Protein AF-A0A2N2ZAV3-F1 (afdb_monomer_lite)

Structure (mmCIF, N/CA/C/O backbone):
data_AF-A0A2N2ZAV3-F1
#
_entry.id   AF-A0A2N2ZAV3-F1
#
loop_
_atom_site.group_PDB
_atom_site.id
_atom_site.type_symbol
_atom_site.label_atom_id
_atom_site.label_alt_id
_atom_site.label_comp_id
_atom_site.label_asym_id
_atom_site.label_entity_id
_atom_site.label_seq_id
_atom_site.pdbx_PDB_ins_code
_atom_site.Cartn_x
_atom_site.Cartn_y
_atom_site.Cartn_z
_atom_site.occupancy
_atom_site.B_iso_or_equiv
_atom_site.auth_seq_id
_atom_site.auth_comp_id
_atom_site.auth_asym_id
_atom_site.auth_atom_id
_atom_site.pdbx_PDB_model_num
ATOM 1 N N . LEU A 1 1 ? 21.713 -3.005 3.629 1.00 52.72 1 LEU A N 1
ATOM 2 C CA . LEU A 1 1 ? 22.159 -2.155 2.497 1.00 52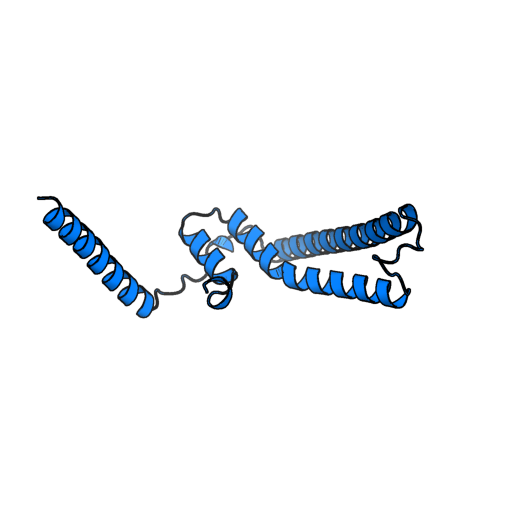.72 1 LEU A CA 1
ATOM 3 C C . LEU A 1 1 ? 21.231 -2.275 1.281 1.00 52.72 1 LEU A C 1
ATOM 5 O O . LEU A 1 1 ? 20.673 -1.254 0.910 1.00 52.72 1 LEU A O 1
ATOM 9 N N . LEU A 1 2 ? 20.942 -3.474 0.746 1.00 45.59 2 LEU A N 1
ATOM 10 C CA . LEU A 1 2 ? 20.054 -3.658 -0.427 1.00 45.59 2 LEU A CA 1
ATOM 11 C C . LEU A 1 2 ? 18.644 -3.034 -0.302 1.00 45.59 2 LEU A C 1
ATOM 13 O O . LEU A 1 2 ? 18.193 -2.375 -1.232 1.00 45.59 2 LEU A O 1
ATOM 17 N N . SER A 1 3 ? 17.976 -3.189 0.852 1.00 52.06 3 SER A N 1
ATOM 18 C CA . SER A 1 3 ? 16.641 -2.606 1.115 1.00 52.06 3 SER A CA 1
ATOM 19 C C . SER A 1 3 ? 16.624 -1.070 1.138 1.00 52.06 3 SER A C 1
ATOM 21 O O . SER A 1 3 ? 15.550 -0.482 1.090 1.00 52.06 3 SER A O 1
ATOM 23 N N . SER A 1 4 ? 17.794 -0.433 1.259 1.00 49.62 4 SER A N 1
ATOM 24 C CA . SER A 1 4 ? 17.951 1.027 1.293 1.00 49.62 4 SER A CA 1
ATOM 25 C C . SER A 1 4 ? 18.375 1.584 -0.072 1.00 49.62 4 SER A C 1
ATOM 27 O O . SER A 1 4 ? 18.011 2.696 -0.432 1.00 49.62 4 SER A O 1
ATOM 29 N N . THR A 1 5 ? 19.109 0.799 -0.868 1.00 57.22 5 THR A N 1
ATOM 30 C CA . THR A 1 5 ? 19.657 1.238 -2.161 1.00 57.22 5 THR A CA 1
ATOM 31 C C . THR A 1 5 ? 18.853 0.788 -3.378 1.00 57.22 5 THR A C 1
ATOM 33 O O . THR A 1 5 ? 19.037 1.354 -4.453 1.00 57.22 5 THR A O 1
ATOM 36 N N . THR A 1 6 ? 17.962 -0.202 -3.248 1.00 57.66 6 THR A N 1
ATOM 37 C CA . THR A 1 6 ? 17.216 -0.756 -4.391 1.00 57.66 6 THR A CA 1
ATOM 38 C C . THR A 1 6 ? 15.708 -0.672 -4.153 1.00 57.66 6 THR A C 1
ATOM 40 O O . THR A 1 6 ? 15.212 -1.281 -3.204 1.00 57.66 6 THR A O 1
ATOM 43 N N . PRO A 1 7 ? 14.937 0.036 -5.002 1.00 69.44 7 PRO A N 1
ATOM 44 C CA . PRO A 1 7 ? 13.487 0.042 -4.879 1.00 69.44 7 PRO A CA 1
ATOM 45 C C . PRO A 1 7 ? 12.937 -1.360 -5.168 1.00 69.44 7 PRO A C 1
ATOM 47 O O . PRO A 1 7 ? 13.327 -2.008 -6.140 1.00 69.44 7 PRO A O 1
ATOM 50 N N . VAL A 1 8 ? 11.988 -1.821 -4.347 1.00 71.88 8 VAL A N 1
ATOM 51 C CA . VAL A 1 8 ? 11.373 -3.168 -4.416 1.00 71.88 8 VAL A CA 1
ATOM 52 C C . VAL A 1 8 ? 10.811 -3.484 -5.815 1.00 71.88 8 VAL A C 1
ATOM 54 O O . VAL A 1 8 ? 10.774 -4.629 -6.261 1.00 71.88 8 VAL A O 1
ATOM 57 N N . GLN A 1 9 ? 10.436 -2.442 -6.556 1.00 70.69 9 GLN A N 1
ATOM 58 C CA . GLN A 1 9 ? 9.971 -2.511 -7.941 1.00 70.69 9 GLN A CA 1
ATOM 59 C C . GLN A 1 9 ? 11.062 -2.987 -8.918 1.00 70.69 9 GLN A C 1
ATOM 61 O O . GLN A 1 9 ? 10.759 -3.723 -9.855 1.00 70.69 9 GLN A O 1
ATOM 66 N N . GLU A 1 10 ? 12.325 -2.594 -8.721 1.00 68.94 10 GLU A N 1
ATOM 67 C CA . GLU A 1 10 ? 13.451 -3.051 -9.551 1.00 68.94 10 GLU A CA 1
ATOM 68 C C . GLU A 1 10 ? 13.804 -4.513 -9.236 1.00 68.94 10 GLU A C 1
ATOM 70 O O . GLU A 1 10 ? 14.100 -5.275 -10.156 1.00 68.94 10 GLU A O 1
ATOM 75 N N . MET A 1 11 ? 13.657 -4.950 -7.977 1.00 73.75 11 MET A N 1
ATOM 76 C CA . MET A 1 11 ? 13.798 -6.369 -7.609 1.00 73.75 11 MET A CA 1
ATOM 77 C C . MET A 1 11 ? 12.723 -7.236 -8.273 1.00 73.75 11 MET A C 1
ATOM 79 O O . MET A 1 11 ? 13.028 -8.301 -8.804 1.00 73.75 11 MET A O 1
ATOM 83 N N . LEU A 1 12 ? 11.475 -6.761 -8.323 1.00 75.00 12 LEU A N 1
ATOM 84 C CA . LEU A 1 12 ? 10.395 -7.464 -9.017 1.00 75.00 12 LEU A CA 1
ATOM 85 C C . LEU A 1 12 ? 10.659 -7.589 -10.528 1.00 75.00 12 LEU A C 1
ATOM 87 O O . LEU A 1 12 ? 10.401 -8.638 -11.121 1.00 75.00 12 LEU A O 1
ATOM 91 N N . LYS A 1 13 ? 11.214 -6.544 -11.158 1.00 71.75 13 LYS A N 1
ATOM 92 C CA . LYS A 1 13 ? 11.635 -6.593 -12.570 1.00 71.75 13 LYS A CA 1
ATOM 93 C C . LYS A 1 13 ? 12.753 -7.615 -12.795 1.00 71.75 13 LYS A C 1
ATOM 95 O O . LYS A 1 13 ? 12.703 -8.341 -13.786 1.00 71.75 13 LYS A O 1
ATOM 100 N N . ALA A 1 14 ? 13.728 -7.693 -11.888 1.00 72.62 14 ALA A N 1
ATOM 101 C CA . ALA A 1 14 ? 14.783 -8.705 -11.932 1.00 72.62 14 ALA A CA 1
ATOM 102 C C . ALA A 1 14 ? 14.218 -10.128 -11.751 1.00 72.62 14 ALA A C 1
ATOM 104 O O . ALA A 1 14 ? 14.563 -11.019 -12.521 1.00 72.62 14 ALA A O 1
ATOM 105 N N . GLY A 1 15 ? 13.267 -10.321 -10.830 1.00 71.00 15 GLY A N 1
ATOM 106 C CA . GLY A 1 15 ? 12.558 -11.593 -10.647 1.00 71.00 15 GLY A CA 1
ATOM 107 C C . GLY A 1 15 ? 11.789 -12.036 -11.896 1.00 71.00 15 GLY A C 1
ATOM 108 O O . GLY A 1 15 ? 11.870 -13.195 -12.293 1.00 71.00 15 GLY A O 1
ATOM 109 N N . LYS A 1 16 ? 11.123 -11.105 -12.596 1.00 70.38 16 LYS A N 1
ATOM 110 C CA . LYS A 1 16 ? 10.475 -11.398 -13.889 1.00 70.38 16 LYS A CA 1
ATOM 111 C C . LYS A 1 16 ? 11.484 -11.844 -14.958 1.00 70.38 16 LYS A C 1
ATOM 113 O O . LYS A 1 16 ? 11.167 -12.728 -15.746 1.00 70.38 16 LYS A O 1
ATOM 118 N N . ARG A 1 17 ? 12.706 -11.288 -14.970 1.00 68.81 17 ARG A N 1
ATOM 119 C CA . ARG A 1 17 ? 13.793 -11.723 -15.875 1.00 68.81 17 ARG A CA 1
ATOM 120 C C . ARG A 1 17 ? 14.334 -13.116 -15.543 1.00 68.81 17 ARG A C 1
ATOM 122 O O . ARG A 1 17 ? 14.800 -13.792 -16.450 1.00 68.81 17 ARG A O 1
ATOM 129 N N . LEU A 1 18 ? 14.239 -13.544 -14.284 1.00 74.00 18 LEU A N 1
ATOM 130 C CA . LEU A 1 18 ? 14.642 -14.880 -13.836 1.00 74.00 18 LEU A CA 1
ATOM 131 C C . LEU A 1 18 ? 13.643 -15.995 -14.207 1.00 74.00 18 LEU A C 1
ATOM 133 O O . LEU A 1 18 ? 13.904 -17.154 -13.908 1.00 74.00 18 LEU A O 1
ATOM 137 N N . GLY A 1 19 ? 12.513 -15.662 -14.845 1.00 71.88 19 GLY A N 1
ATOM 138 C CA . GLY A 1 19 ? 11.504 -16.636 -15.279 1.00 71.88 19 GLY A CA 1
ATOM 139 C C . GLY A 1 19 ? 10.194 -16.620 -14.484 1.00 71.88 19 GLY A C 1
ATOM 140 O O . GLY A 1 19 ? 9.400 -17.548 -14.614 1.00 71.88 19 GLY A O 1
ATOM 141 N N . LEU A 1 20 ? 9.929 -15.587 -13.670 1.00 74.81 20 LEU A N 1
ATOM 142 C CA . LEU A 1 20 ? 8.661 -15.483 -12.940 1.00 74.81 20 LEU A CA 1
ATOM 143 C C . LEU A 1 20 ? 7.464 -15.358 -13.914 1.00 74.81 20 LEU A C 1
ATOM 145 O O . LEU A 1 20 ? 7.491 -14.476 -14.784 1.00 74.81 20 LEU A O 1
ATOM 149 N N . PRO A 1 21 ? 6.388 -16.158 -13.752 1.00 78.62 21 PRO A N 1
ATOM 150 C CA . PRO A 1 21 ? 5.190 -16.050 -14.578 1.00 78.62 21 PRO A CA 1
ATOM 151 C C . PRO A 1 21 ? 4.607 -14.635 -14.562 1.00 78.62 21 PRO A C 1
ATOM 153 O O . PRO A 1 21 ? 4.586 -13.949 -13.535 1.00 78.62 21 PRO A O 1
ATOM 156 N N . SER A 1 22 ? 4.081 -14.201 -15.704 1.00 74.06 22 SER A N 1
ATOM 157 C CA . SER A 1 22 ? 3.549 -12.848 -15.904 1.00 74.06 22 SER A CA 1
ATOM 158 C C . SER A 1 22 ? 2.462 -12.461 -14.891 1.00 74.06 22 SER A C 1
ATOM 160 O O . SER A 1 22 ? 2.452 -11.329 -14.404 1.00 74.06 22 SER A O 1
ATOM 162 N N . VAL A 1 23 ? 1.600 -13.415 -14.530 1.00 79.81 23 VAL A N 1
ATOM 163 C CA . VAL A 1 23 ? 0.511 -13.251 -13.556 1.00 79.81 23 VAL A CA 1
ATOM 164 C C . VAL A 1 23 ? 1.054 -12.990 -12.149 1.00 79.81 23 VAL A C 1
ATOM 166 O O . VAL A 1 23 ? 0.601 -12.067 -11.472 1.00 79.81 23 VAL A O 1
ATOM 169 N N . MET A 1 24 ? 2.079 -13.739 -11.725 1.00 80.06 24 MET A N 1
ATOM 170 C CA . MET A 1 24 ? 2.736 -13.527 -10.430 1.00 80.06 24 MET A CA 1
ATOM 171 C C . MET A 1 24 ? 3.432 -12.166 -10.374 1.00 80.06 24 MET A C 1
ATOM 173 O O . MET A 1 24 ? 3.281 -11.435 -9.395 1.00 80.06 24 MET A O 1
ATOM 177 N N . ALA A 1 25 ? 4.148 -11.798 -11.440 1.00 81.44 25 ALA A N 1
ATOM 178 C CA . ALA A 1 25 ? 4.837 -10.513 -11.515 1.00 81.44 25 ALA A CA 1
ATOM 179 C C . ALA A 1 25 ? 3.860 -9.334 -11.412 1.00 81.44 25 ALA A C 1
ATOM 181 O O . ALA A 1 25 ? 4.139 -8.355 -10.721 1.00 81.44 25 ALA A O 1
ATOM 182 N N . LEU A 1 26 ? 2.699 -9.426 -12.063 1.00 82.12 26 LEU A N 1
ATOM 183 C CA . LEU A 1 26 ? 1.683 -8.389 -11.953 1.00 82.12 26 LEU A CA 1
ATOM 184 C C . LEU A 1 26 ? 1.061 -8.336 -10.555 1.00 82.12 26 LEU A C 1
ATOM 186 O O . LEU A 1 26 ? 0.968 -7.245 -9.996 1.00 82.12 26 LEU A O 1
ATOM 190 N N . SER A 1 27 ? 0.655 -9.478 -9.992 1.00 84.69 27 SER A N 1
ATOM 191 C CA . SER A 1 27 ? 0.066 -9.528 -8.648 1.00 84.69 27 SER A CA 1
ATOM 192 C C . SER A 1 27 ? 0.987 -8.857 -7.628 1.00 84.69 27 SER A C 1
ATOM 194 O O . SER A 1 27 ? 0.573 -7.951 -6.906 1.00 84.69 27 SER A O 1
ATOM 196 N N . LEU A 1 28 ? 2.273 -9.216 -7.646 1.00 84.50 28 LEU A N 1
ATOM 197 C CA . LEU A 1 28 ? 3.291 -8.606 -6.789 1.00 84.50 28 LEU A CA 1
ATOM 198 C C . LEU A 1 28 ? 3.485 -7.111 -7.083 1.00 84.50 28 LEU A C 1
ATOM 200 O O . LEU A 1 28 ? 3.621 -6.312 -6.158 1.00 84.50 28 LEU A O 1
ATOM 204 N N . GLY A 1 29 ? 3.460 -6.704 -8.354 1.00 84.56 29 GLY A N 1
ATOM 205 C CA . GLY A 1 29 ? 3.574 -5.294 -8.737 1.00 84.56 29 GLY A CA 1
ATOM 206 C C . GLY A 1 29 ? 2.432 -4.444 -8.184 1.00 84.56 29 GLY A C 1
ATOM 207 O O . GLY A 1 29 ? 2.660 -3.346 -7.670 1.00 84.56 29 GLY A O 1
ATOM 208 N N . MET A 1 30 ? 1.212 -4.978 -8.224 1.00 85.25 30 MET A N 1
ATOM 209 C CA . MET A 1 30 ? 0.040 -4.326 -7.647 1.00 85.25 30 MET A CA 1
ATOM 210 C C . MET A 1 30 ? 0.091 -4.319 -6.120 1.00 85.25 30 MET A C 1
ATOM 212 O O . MET A 1 30 ? -0.198 -3.281 -5.529 1.00 85.25 30 MET A O 1
ATOM 216 N N . MET A 1 31 ? 0.535 -5.405 -5.480 1.00 87.00 31 MET A N 1
ATOM 217 C CA . MET A 1 31 ? 0.748 -5.447 -4.026 1.00 87.00 31 MET A CA 1
ATOM 218 C C . MET A 1 31 ? 1.700 -4.337 -3.563 1.00 87.00 31 MET A C 1
ATOM 220 O O . MET A 1 31 ? 1.368 -3.591 -2.643 1.00 87.00 31 MET A O 1
ATOM 224 N N . ILE A 1 32 ? 2.842 -4.160 -4.239 1.00 87.50 32 ILE A N 1
ATOM 225 C CA . ILE A 1 32 ? 3.819 -3.113 -3.894 1.00 87.50 32 ILE A CA 1
ATOM 226 C C . ILE A 1 32 ? 3.217 -1.714 -4.080 1.00 87.50 32 ILE A C 1
ATOM 228 O O . ILE A 1 32 ? 3.416 -0.838 -3.239 1.00 87.50 32 ILE A O 1
ATOM 232 N N . ARG A 1 33 ? 2.457 -1.489 -5.161 1.00 85.50 33 ARG A N 1
ATOM 233 C CA . ARG A 1 33 ? 1.778 -0.205 -5.403 1.00 85.50 33 ARG A CA 1
ATOM 234 C C . ARG A 1 33 ? 0.718 0.091 -4.336 1.00 85.50 33 ARG A C 1
ATOM 236 O O . ARG A 1 33 ? 0.593 1.241 -3.919 1.00 85.50 33 ARG A O 1
ATOM 243 N N . TYR A 1 34 ? -0.029 -0.922 -3.895 1.00 89.88 34 TYR A N 1
ATOM 244 C CA . TYR A 1 34 ? -1.111 -0.762 -2.921 1.00 89.88 34 TYR A CA 1
ATOM 245 C C . TYR A 1 34 ? -0.662 -0.713 -1.467 1.00 89.88 34 TYR A C 1
ATOM 247 O O . TYR A 1 34 ? -1.409 -0.202 -0.636 1.00 89.88 34 TYR A O 1
ATOM 255 N N . LEU A 1 35 ? 0.558 -1.143 -1.153 1.00 89.50 35 LEU A N 1
ATOM 256 C CA . LEU A 1 35 ? 1.084 -1.105 0.211 1.00 89.50 35 LEU A CA 1
ATOM 257 C C . LEU A 1 35 ? 1.039 0.310 0.809 1.00 89.50 35 LEU A C 1
ATOM 259 O O . LEU A 1 35 ? 0.553 0.494 1.924 1.00 89.50 35 LEU A O 1
ATOM 263 N N . PHE A 1 36 ? 1.458 1.325 0.048 1.00 88.88 36 PHE A N 1
ATOM 264 C CA . PHE A 1 36 ? 1.415 2.721 0.499 1.00 88.88 36 PHE A CA 1
ATOM 265 C C . PHE A 1 36 ? -0.014 3.253 0.652 1.00 88.88 36 PHE A C 1
ATOM 267 O O . PHE A 1 36 ? -0.300 4.000 1.587 1.00 88.88 36 PHE A O 1
ATOM 274 N N . LEU A 1 37 ? -0.928 2.835 -0.229 1.00 90.88 37 LEU A N 1
ATOM 275 C CA . LEU A 1 37 ? -2.341 3.193 -0.124 1.00 90.88 37 LEU A CA 1
ATOM 276 C C . LEU A 1 37 ? -2.946 2.621 1.165 1.00 90.88 37 LEU A C 1
ATOM 278 O O . LEU A 1 37 ? -3.597 3.338 1.922 1.00 90.88 37 LEU A O 1
ATOM 282 N N . PHE A 1 38 ? -2.699 1.340 1.436 1.00 90.62 38 PHE A N 1
ATOM 283 C CA . PHE A 1 38 ? -3.213 0.656 2.620 1.00 90.62 38 PHE A CA 1
ATOM 284 C C . PHE A 1 38 ? -2.603 1.192 3.912 1.00 90.62 38 PHE A C 1
ATOM 286 O O . PHE A 1 38 ? -3.327 1.341 4.895 1.00 90.62 38 PHE A O 1
ATOM 293 N N . ALA A 1 39 ? -1.325 1.575 3.897 1.00 92.00 39 ALA A N 1
ATOM 294 C CA . ALA A 1 39 ? -0.698 2.276 5.014 1.00 92.00 39 ALA A CA 1
ATOM 295 C C . ALA A 1 39 ? -1.416 3.601 5.328 1.00 92.00 39 ALA A C 1
ATOM 297 O O . ALA A 1 39 ? -1.697 3.888 6.492 1.00 92.00 39 ALA A O 1
ATOM 298 N N . GLY A 1 40 ? -1.794 4.372 4.302 1.00 93.25 40 GLY A N 1
ATOM 299 C CA . GLY A 1 40 ? -2.592 5.590 4.470 1.00 93.25 40 GLY A CA 1
ATOM 300 C C . GLY A 1 40 ? -3.993 5.321 5.030 1.00 93.25 40 GLY A C 1
ATOM 301 O O . GLY A 1 40 ? -4.436 6.017 5.945 1.00 93.25 40 GLY A O 1
ATOM 302 N N . MET A 1 41 ? -4.679 4.280 4.544 1.00 92.38 41 MET A N 1
ATOM 303 C CA . MET A 1 41 ? -5.989 3.881 5.083 1.00 92.38 41 MET A CA 1
ATOM 304 C C . MET A 1 41 ? -5.896 3.457 6.548 1.00 92.38 41 MET A C 1
ATOM 306 O O . MET A 1 41 ? -6.719 3.867 7.367 1.00 92.38 41 MET A O 1
ATOM 310 N N . TYR A 1 42 ? -4.878 2.669 6.889 1.00 93.38 42 TYR A N 1
ATOM 311 C CA . TYR A 1 42 ? -4.613 2.272 8.264 1.00 93.38 42 TYR A CA 1
ATOM 312 C C . TYR A 1 42 ? -4.347 3.492 9.150 1.00 93.38 42 TYR A C 1
ATOM 314 O O . TYR A 1 42 ? -4.941 3.597 10.220 1.00 93.38 42 TYR A O 1
ATOM 322 N N . ALA A 1 43 ? -3.531 4.447 8.691 1.00 94.25 43 ALA A N 1
ATOM 323 C CA . ALA A 1 43 ? -3.262 5.676 9.431 1.00 94.25 43 ALA A CA 1
ATOM 324 C C . ALA A 1 43 ? -4.549 6.472 9.702 1.00 94.25 43 ALA A C 1
ATOM 326 O O . ALA A 1 43 ? -4.770 6.897 10.832 1.00 94.25 43 ALA A O 1
ATOM 327 N N . GLN A 1 44 ? -5.444 6.608 8.717 1.00 93.00 44 GLN A N 1
ATOM 328 C CA . GLN A 1 44 ? -6.742 7.268 8.918 1.00 93.00 44 GLN A CA 1
ATOM 329 C C . GLN A 1 44 ? -7.598 6.568 9.979 1.00 93.00 44 GLN A C 1
ATOM 331 O O . GLN A 1 44 ? -8.140 7.225 10.869 1.00 93.00 44 GLN A O 1
ATOM 336 N N . ILE A 1 45 ? -7.703 5.237 9.910 1.00 92.12 45 ILE A N 1
ATOM 337 C CA . ILE A 1 45 ? -8.446 4.447 10.902 1.00 92.12 45 ILE A CA 1
ATOM 338 C C . ILE A 1 45 ? -7.808 4.612 12.286 1.00 92.12 45 ILE A C 1
ATOM 340 O O . ILE A 1 45 ? -8.511 4.818 13.274 1.00 92.12 45 ILE A O 1
ATOM 344 N N . HIS A 1 46 ? -6.479 4.591 12.357 1.00 91.56 46 HIS A N 1
ATOM 345 C CA . HIS A 1 46 ? -5.732 4.786 13.590 1.00 91.56 46 HIS A CA 1
ATOM 346 C C . HIS A 1 46 ? -5.978 6.175 14.198 1.00 91.56 46 HIS A C 1
ATOM 348 O O . HIS A 1 46 ? -6.290 6.270 15.383 1.00 91.56 46 HIS A O 1
ATOM 354 N N . TYR A 1 47 ? -5.924 7.252 13.410 1.00 92.88 47 TYR A N 1
ATOM 355 C CA . TYR A 1 47 ? -6.226 8.601 13.901 1.00 92.88 47 TYR A CA 1
ATOM 356 C C . TYR A 1 47 ? -7.669 8.733 14.399 1.00 92.88 47 TYR A C 1
ATOM 358 O O . TYR A 1 47 ? -7.899 9.358 15.434 1.00 92.88 47 TYR A O 1
ATOM 366 N N . ALA A 1 48 ? -8.635 8.093 13.734 1.00 90.38 48 ALA A N 1
ATOM 367 C CA . ALA A 1 48 ? -10.020 8.064 14.202 1.00 90.38 48 ALA A CA 1
ATOM 368 C C . ALA A 1 48 ? -10.169 7.333 15.552 1.00 90.38 48 ALA A C 1
ATOM 370 O O . ALA A 1 48 ? -10.964 7.745 16.399 1.00 90.38 48 ALA A O 1
ATOM 371 N N . LEU A 1 49 ? -9.390 6.269 15.780 1.00 89.06 49 LEU A N 1
ATOM 372 C CA . LEU A 1 49 ? -9.342 5.570 17.068 1.00 89.06 49 LEU A CA 1
ATOM 373 C C . LEU A 1 49 ? -8.705 6.437 18.161 1.00 89.06 49 LEU A C 1
ATOM 375 O O . LEU A 1 49 ? -9.258 6.538 19.256 1.00 89.06 49 LEU A O 1
ATOM 379 N N . VAL A 1 50 ? -7.594 7.112 17.854 1.00 88.19 50 VAL A N 1
ATOM 380 C CA . VAL A 1 50 ? -6.931 8.041 18.785 1.00 88.19 50 VAL A CA 1
ATOM 381 C C . VAL A 1 50 ? -7.862 9.196 19.165 1.00 88.19 50 VAL A C 1
ATOM 383 O O . VAL A 1 50 ? -7.974 9.516 20.345 1.00 88.19 50 VAL A O 1
ATOM 386 N N . GLY A 1 51 ? -8.601 9.766 18.207 1.00 86.56 51 GLY A N 1
ATOM 387 C CA . GLY A 1 51 ? -9.586 10.825 18.467 1.00 86.56 51 GLY A CA 1
ATOM 388 C C . GLY A 1 51 ? -10.740 10.390 19.380 1.00 86.56 51 GLY A C 1
ATOM 389 O O . GLY A 1 51 ? -11.298 11.204 20.106 1.00 86.56 51 GLY A O 1
ATOM 390 N N . ARG A 1 52 ? -11.056 9.090 19.419 1.00 84.75 52 ARG A N 1
ATOM 391 C CA . ARG A 1 52 ? -12.011 8.494 20.371 1.00 84.75 52 ARG A CA 1
ATOM 392 C C . ARG A 1 52 ? -11.401 8.208 21.749 1.00 84.75 52 ARG A C 1
ATOM 394 O O . ARG A 1 52 ? -12.039 7.545 22.563 1.00 84.75 52 ARG A O 1
ATOM 401 N N . ASN A 1 53 ? -10.169 8.662 21.994 1.00 81.19 53 ASN A N 1
ATOM 402 C CA . ASN A 1 53 ? -9.363 8.351 23.173 1.00 81.19 53 ASN A CA 1
ATOM 403 C C . ASN A 1 53 ? -9.256 6.831 23.427 1.00 81.19 53 ASN A C 1
ATOM 405 O O . ASN A 1 53 ? -9.153 6.366 24.565 1.00 81.19 53 ASN A O 1
ATOM 409 N N . PHE A 1 54 ? -9.323 6.029 22.356 1.00 76.69 54 PHE A N 1
ATOM 410 C CA . PHE A 1 54 ? -9.170 4.586 22.458 1.00 76.69 54 PHE A CA 1
ATOM 411 C C . PHE A 1 54 ? -7.691 4.271 22.628 1.00 76.69 54 PHE A C 1
ATOM 413 O O . PHE A 1 54 ? -6.901 4.404 21.695 1.00 76.69 54 PHE A O 1
ATOM 420 N N . ASN A 1 55 ? -7.324 3.844 23.833 1.00 75.75 55 ASN A N 1
ATOM 421 C CA . ASN A 1 55 ? -5.949 3.513 24.150 1.00 75.75 55 ASN A CA 1
ATOM 422 C C 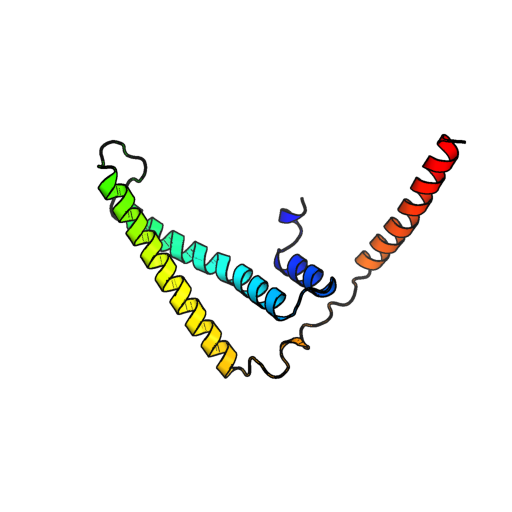. ASN A 1 55 ? -5.777 1.983 24.179 1.00 75.75 55 ASN A C 1
ATOM 424 O O . ASN A 1 55 ? -6.192 1.337 25.150 1.00 75.75 55 ASN A O 1
ATOM 428 N N . PRO A 1 56 ? -5.192 1.372 23.131 1.00 68.06 56 PRO A N 1
ATOM 429 C CA . PRO A 1 56 ? -5.115 -0.078 23.000 1.00 68.06 56 PRO A CA 1
ATOM 430 C C . PRO A 1 56 ? -4.230 -0.733 24.057 1.00 68.06 56 PRO A C 1
ATOM 432 O O . PRO A 1 56 ? -4.287 -1.950 24.158 1.00 68.06 56 PRO A O 1
ATOM 435 N N . PHE A 1 57 ? -3.451 0.023 24.838 1.00 68.38 57 PHE A N 1
ATOM 436 C CA . PHE A 1 57 ? -2.559 -0.489 25.886 1.00 68.38 57 PHE A CA 1
ATOM 437 C C . PHE A 1 57 ? -3.051 -0.221 27.313 1.00 68.38 57 PHE A C 1
ATOM 439 O O . PHE A 1 57 ? -2.444 -0.707 28.265 1.00 68.38 57 PHE A O 1
ATOM 446 N N . ASN A 1 58 ? -4.158 0.508 27.491 1.00 72.88 58 ASN A N 1
ATOM 447 C CA . ASN A 1 58 ? -4.658 0.807 28.828 1.00 72.88 58 ASN A CA 1
ATOM 448 C C . ASN A 1 58 ? -5.299 -0.443 29.466 1.00 72.88 58 ASN A C 1
ATOM 450 O O . ASN A 1 58 ? -6.165 -1.099 28.879 1.00 72.88 58 ASN A O 1
ATOM 454 N N . LYS A 1 59 ? -4.849 -0.774 30.681 1.00 66.25 59 LYS A N 1
ATOM 455 C CA . LYS A 1 59 ? -5.282 -1.942 31.460 1.00 66.25 59 LYS A CA 1
ATOM 456 C C . LYS A 1 59 ? -6.659 -1.748 32.112 1.00 66.25 59 LYS A C 1
ATOM 458 O O . LYS A 1 59 ? -7.282 -2.740 32.466 1.00 66.25 59 LYS A O 1
ATOM 463 N N . SER A 1 60 ? -7.148 -0.504 32.207 1.00 71.31 60 SER A N 1
ATOM 464 C CA . SER A 1 60 ? -8.495 -0.193 32.719 1.00 71.31 60 SER A CA 1
ATOM 465 C C . SER A 1 60 ? -9.629 -0.587 31.772 1.00 71.31 60 SER A C 1
ATOM 467 O O . SER A 1 60 ? -10.769 -0.693 32.214 1.00 71.31 60 SER A O 1
ATOM 469 N N . LEU A 1 61 ? -9.359 -0.787 30.474 1.00 74.88 61 LEU A N 1
ATOM 470 C CA . LEU A 1 61 ? -10.408 -1.173 29.530 1.00 74.88 61 LEU A CA 1
ATOM 471 C C . LEU A 1 61 ? -10.585 -2.698 29.487 1.00 74.88 61 LEU A C 1
ATOM 473 O O . LEU A 1 61 ? -9.590 -3.424 29.379 1.00 74.88 61 LEU A O 1
ATOM 477 N N . PRO A 1 62 ? -11.838 -3.194 29.474 1.00 82.38 62 PRO A N 1
ATOM 478 C CA . PRO A 1 62 ? -12.110 -4.617 29.358 1.00 82.38 62 PRO A CA 1
ATOM 479 C C . PRO A 1 62 ? -11.531 -5.178 28.054 1.00 82.38 62 PRO A C 1
ATOM 481 O O . PRO A 1 62 ? -11.658 -4.587 26.976 1.00 82.38 62 PRO A O 1
ATOM 484 N N . TYR A 1 63 ? -10.897 -6.347 28.154 1.00 81.31 63 TYR A N 1
ATOM 485 C CA . TYR A 1 63 ? -10.228 -7.015 27.033 1.00 81.31 63 TYR A CA 1
ATOM 486 C C . TYR A 1 63 ? -11.169 -7.243 25.838 1.00 81.31 63 TYR A C 1
ATOM 488 O O . TYR A 1 63 ? -10.791 -7.022 24.688 1.00 81.31 63 TYR A O 1
ATOM 496 N N . THR A 1 64 ? -12.430 -7.583 26.114 1.00 83.94 64 THR A N 1
ATOM 497 C CA . THR A 1 64 ? -13.480 -7.790 25.106 1.00 83.94 64 THR A CA 1
ATOM 498 C C . THR A 1 64 ? -13.746 -6.540 24.267 1.00 83.94 64 THR A C 1
ATOM 500 O O . THR A 1 64 ? -13.873 -6.627 23.047 1.00 83.94 64 THR A O 1
ATOM 503 N N . TYR A 1 65 ? -13.769 -5.361 24.890 1.00 84.88 65 TYR A N 1
ATOM 504 C CA . TYR A 1 65 ? -13.981 -4.094 24.192 1.00 84.88 65 TYR A CA 1
ATOM 505 C C . TYR A 1 65 ? -12.792 -3.726 23.294 1.00 84.88 65 TYR A C 1
ATOM 507 O O . TYR A 1 65 ? -12.982 -3.268 22.162 1.00 84.88 65 TYR A O 1
ATOM 515 N N . ARG A 1 66 ? -11.560 -3.983 23.760 1.00 84.94 66 ARG A N 1
ATOM 516 C CA . ARG A 1 66 ? -10.334 -3.769 22.971 1.00 84.94 66 ARG A CA 1
ATOM 517 C C . ARG A 1 66 ? -10.328 -4.646 21.722 1.00 84.94 66 ARG A C 1
ATOM 519 O O . ARG A 1 66 ? -10.116 -4.139 20.621 1.00 84.94 66 ARG A O 1
ATOM 526 N N . LEU A 1 67 ? -10.631 -5.932 21.891 1.00 87.19 67 LEU A N 1
ATOM 527 C CA . LEU A 1 67 ? -10.672 -6.894 20.793 1.00 87.19 67 LEU A CA 1
ATOM 528 C C . LEU A 1 67 ? -11.782 -6.562 19.788 1.00 87.19 67 LEU A C 1
ATOM 530 O O . LEU A 1 67 ? -11.539 -6.573 18.585 1.00 87.19 67 LEU A O 1
ATOM 534 N N . LYS A 1 68 ? -12.972 -6.176 20.270 1.00 89.56 68 LYS A N 1
ATOM 535 C CA . LYS A 1 68 ? -14.091 -5.747 19.417 1.00 89.56 68 LYS A CA 1
ATOM 536 C C . LYS A 1 68 ? -13.724 -4.523 18.574 1.00 89.56 68 LYS A C 1
ATOM 538 O O . LYS A 1 68 ? -13.998 -4.492 17.379 1.00 89.56 68 LYS A O 1
ATOM 543 N N . THR A 1 69 ? -13.067 -3.536 19.180 1.00 89.38 69 THR A N 1
ATOM 544 C CA . THR A 1 69 ? -12.645 -2.307 18.489 1.00 89.38 69 THR A CA 1
ATOM 545 C C . THR A 1 69 ? -11.593 -2.588 17.416 1.00 89.38 69 THR A C 1
ATOM 547 O O . THR A 1 69 ? -11.708 -2.089 16.297 1.00 89.38 69 THR A O 1
ATOM 550 N N . LEU A 1 70 ? -10.608 -3.439 17.719 1.00 89.88 70 LEU A N 1
ATOM 551 C CA . LEU A 1 70 ? -9.628 -3.899 16.732 1.00 89.88 70 LEU A CA 1
ATOM 552 C C . LEU A 1 70 ? -10.292 -4.703 15.610 1.00 89.88 70 LEU A C 1
ATOM 554 O O . LEU A 1 70 ? -9.982 -4.480 14.445 1.00 89.88 70 LEU A O 1
ATOM 558 N N . GLY A 1 71 ? -11.249 -5.572 15.942 1.00 92.50 71 GLY A N 1
ATOM 559 C CA . GLY A 1 71 ? -12.040 -6.317 14.963 1.00 92.50 71 GLY A CA 1
ATOM 560 C C . GLY A 1 71 ? -12.784 -5.398 13.993 1.00 92.50 71 GLY A C 1
ATOM 561 O O . GLY A 1 71 ? -12.717 -5.608 12.785 1.00 92.50 71 GLY A O 1
ATOM 562 N N . TYR A 1 72 ? -13.410 -4.325 14.490 1.00 92.25 72 TYR A N 1
ATOM 563 C CA . TYR A 1 72 ? -14.030 -3.318 13.624 1.00 92.25 72 TYR A CA 1
ATOM 564 C C . TYR A 1 72 ? -13.014 -2.602 12.731 1.00 92.25 72 TYR A C 1
ATOM 566 O O . TYR A 1 72 ? -13.262 -2.447 11.538 1.00 92.25 72 TYR A O 1
ATOM 574 N N . ALA A 1 73 ? -11.869 -2.185 13.279 1.00 92.25 73 ALA A N 1
ATOM 575 C CA . ALA A 1 73 ? -10.822 -1.518 12.505 1.00 92.25 73 ALA A CA 1
ATOM 576 C C . ALA A 1 73 ? -10.281 -2.418 11.380 1.00 92.25 73 ALA A C 1
ATOM 578 O O . ALA A 1 73 ? -10.161 -1.977 10.236 1.00 92.25 73 ALA A O 1
ATOM 579 N N . MET A 1 74 ? -10.025 -3.690 11.691 1.00 94.19 74 MET A N 1
ATOM 580 C CA . MET A 1 74 ? -9.574 -4.688 10.720 1.00 94.19 74 MET A CA 1
ATOM 581 C C . MET A 1 74 ? -10.649 -4.986 9.675 1.00 94.19 74 MET A C 1
ATOM 583 O O . MET A 1 74 ? -10.339 -5.036 8.488 1.00 94.19 74 MET A O 1
ATOM 587 N N . GLY A 1 75 ? -11.914 -5.109 10.086 1.00 95.19 75 GLY A N 1
ATOM 588 C CA . GLY A 1 75 ? -13.035 -5.331 9.172 1.00 95.19 75 GLY A CA 1
ATOM 589 C C . GLY A 1 75 ? -13.215 -4.187 8.173 1.00 95.19 75 GLY A C 1
ATOM 590 O O . GLY A 1 75 ? -13.350 -4.430 6.976 1.00 95.19 75 GLY A O 1
ATOM 591 N N . VAL A 1 76 ? -13.137 -2.936 8.637 1.00 93.88 76 VAL A N 1
ATOM 592 C CA . VAL A 1 76 ? -13.213 -1.755 7.759 1.00 93.88 76 VAL A CA 1
ATOM 593 C C . VAL A 1 76 ? -12.026 -1.700 6.800 1.00 93.88 76 VAL A C 1
ATOM 595 O O . VAL A 1 76 ? -12.214 -1.419 5.615 1.00 93.88 76 VAL A O 1
ATOM 598 N N . LEU A 1 77 ? -10.810 -1.972 7.283 1.00 93.88 77 LEU A N 1
ATOM 599 C CA . LEU A 1 77 ? -9.618 -1.991 6.435 1.00 93.88 77 LEU A CA 1
ATOM 600 C C . LEU A 1 77 ? -9.725 -3.072 5.349 1.00 93.88 77 LEU A C 1
ATOM 602 O O . LEU A 1 77 ? -9.436 -2.792 4.187 1.00 93.88 77 LEU A O 1
ATOM 606 N N . PHE A 1 78 ? -10.181 -4.271 5.717 1.00 94.44 78 PHE A N 1
ATOM 607 C CA . PHE A 1 78 ? -10.363 -5.393 4.799 1.00 94.44 78 PHE A CA 1
ATOM 608 C C . PHE A 1 78 ? -11.413 -5.094 3.727 1.00 94.44 78 PHE A C 1
ATOM 610 O O . PHE A 1 78 ? -11.133 -5.256 2.541 1.00 94.44 78 PHE A O 1
ATOM 617 N N . LEU A 1 79 ? -12.587 -4.592 4.125 1.00 95.06 79 LEU A N 1
ATOM 618 C CA . LEU A 1 79 ? -13.657 -4.255 3.186 1.00 95.06 79 LEU A CA 1
ATOM 619 C C . LEU A 1 79 ? -13.198 -3.199 2.170 1.00 95.06 79 LEU A C 1
ATOM 621 O O . LEU A 1 79 ? -13.364 -3.382 0.967 1.00 95.06 79 LEU A O 1
ATOM 625 N N . ARG A 1 80 ? -12.531 -2.135 2.638 1.00 92.62 80 ARG A N 1
ATOM 626 C CA . ARG A 1 80 ? -11.988 -1.087 1.757 1.00 92.62 80 ARG A CA 1
ATOM 627 C C . ARG A 1 80 ? -10.906 -1.613 0.816 1.00 92.62 80 ARG A C 1
ATOM 629 O O . ARG A 1 80 ? -10.869 -1.225 -0.349 1.00 92.62 80 ARG A O 1
ATOM 636 N N . ALA A 1 81 ? -10.019 -2.479 1.308 1.00 91.38 81 ALA A N 1
ATOM 637 C CA . ALA A 1 81 ? -8.986 -3.098 0.484 1.00 91.38 81 ALA A CA 1
ATOM 638 C C . ALA A 1 81 ? -9.592 -3.989 -0.614 1.00 91.38 81 ALA A C 1
ATOM 640 O O . ALA A 1 81 ? -9.131 -3.940 -1.755 1.00 91.38 81 ALA A O 1
ATOM 641 N N . TYR A 1 82 ? -10.646 -4.743 -0.288 1.00 93.19 82 TYR A N 1
ATOM 642 C CA . TYR A 1 82 ? -11.372 -5.587 -1.236 1.00 93.19 82 TYR A CA 1
ATOM 643 C C . TYR A 1 82 ? -12.077 -4.761 -2.319 1.00 93.19 82 TYR A C 1
ATOM 645 O O . TYR A 1 82 ? -11.839 -4.975 -3.507 1.00 93.19 82 TYR A O 1
ATOM 653 N N . GLU A 1 83 ? -12.857 -3.750 -1.926 1.00 93.94 83 GLU A N 1
ATOM 654 C CA . GLU A 1 83 ? -13.530 -2.846 -2.869 1.00 93.94 83 GLU A CA 1
ATOM 655 C C . GLU A 1 83 ? -12.535 -2.141 -3.797 1.00 93.94 83 GLU A C 1
ATOM 657 O O . GLU A 1 83 ? -12.780 -1.995 -4.997 1.00 93.94 83 GLU A O 1
ATOM 662 N N . GLN A 1 84 ? -11.390 -1.711 -3.261 1.00 92.19 84 GLN A N 1
ATOM 663 C CA . GLN A 1 84 ? -10.334 -1.101 -4.061 1.00 92.19 84 GLN A CA 1
ATOM 664 C C . GLN A 1 84 ? -9.715 -2.102 -5.047 1.00 92.19 84 GLN A C 1
ATOM 666 O O . GLN A 1 84 ? -9.403 -1.725 -6.182 1.00 92.19 84 GLN A O 1
ATOM 671 N N . GLY A 1 85 ? -9.540 -3.359 -4.633 1.00 91.12 85 GLY A N 1
ATOM 672 C CA . GLY A 1 85 ? -9.086 -4.451 -5.491 1.00 91.12 85 GLY A CA 1
ATOM 673 C C . GLY A 1 85 ? -10.018 -4.653 -6.683 1.00 91.12 85 GLY A C 1
ATOM 674 O O . GLY A 1 85 ? -9.570 -4.539 -7.825 1.00 91.12 85 GLY A O 1
ATOM 675 N N . GLU A 1 86 ? -11.313 -4.818 -6.420 1.00 92.31 86 GLU A N 1
ATOM 676 C CA . GLU A 1 86 ? -12.351 -5.018 -7.442 1.00 92.31 86 GLU A CA 1
ATOM 677 C C . GLU A 1 86 ? -12.467 -3.833 -8.404 1.00 92.31 86 GLU A C 1
ATOM 679 O O . GLU A 1 86 ? -12.488 -4.004 -9.626 1.00 92.31 86 GLU A O 1
ATOM 684 N N . ARG A 1 87 ? -12.459 -2.600 -7.879 1.00 93.06 87 ARG A N 1
ATOM 685 C CA . ARG A 1 87 ? -12.469 -1.383 -8.710 1.00 93.06 87 ARG A CA 1
ATOM 686 C C . ARG A 1 87 ? -11.258 -1.321 -9.629 1.00 93.06 87 ARG A C 1
ATOM 688 O O . ARG A 1 87 ? -11.377 -0.948 -10.795 1.00 93.06 87 ARG A O 1
ATOM 695 N N . THR A 1 88 ? -10.088 -1.684 -9.110 1.00 91.62 88 THR A N 1
ATOM 696 C CA . THR A 1 88 ? -8.862 -1.702 -9.908 1.00 91.62 88 THR A CA 1
ATOM 697 C C . THR A 1 88 ? -8.929 -2.775 -10.976 1.00 91.62 88 THR A C 1
ATOM 699 O O . THR A 1 88 ? -8.614 -2.493 -12.128 1.00 91.62 88 THR A O 1
ATOM 702 N N . PHE A 1 89 ? -9.335 -3.986 -10.606 1.00 89.88 89 PHE A N 1
ATOM 703 C CA . PHE A 1 89 ? -9.448 -5.109 -11.525 1.00 89.88 89 PHE A CA 1
ATOM 704 C C . PHE A 1 89 ? -10.423 -4.792 -12.664 1.00 89.88 89 PHE A C 1
ATOM 706 O O . PHE A 1 89 ? -10.078 -4.928 -13.835 1.00 89.88 89 PHE A O 1
ATOM 713 N N . THR A 1 90 ? -11.580 -4.223 -12.334 1.00 92.69 90 THR A N 1
ATOM 714 C CA . THR A 1 90 ? -12.563 -3.758 -13.320 1.00 92.69 90 THR A CA 1
ATOM 715 C C . THR A 1 90 ? -11.981 -2.672 -14.230 1.00 92.69 90 THR A C 1
ATOM 717 O O . THR A 1 90 ? -12.097 -2.748 -15.451 1.00 92.69 90 THR A O 1
ATOM 720 N N . ALA A 1 91 ? -11.274 -1.683 -13.672 1.00 91.12 91 ALA A N 1
ATOM 721 C CA . ALA A 1 91 ? -10.614 -0.648 -14.471 1.00 91.12 91 ALA A CA 1
ATOM 722 C C . ALA A 1 91 ? -9.500 -1.207 -15.375 1.00 91.12 91 ALA A C 1
ATOM 724 O O . ALA A 1 91 ? -9.262 -0.672 -16.459 1.00 91.12 91 ALA A O 1
ATOM 725 N N . MET A 1 92 ? -8.811 -2.268 -14.945 1.00 88.88 92 MET A N 1
ATOM 726 C CA . MET A 1 92 ? -7.848 -2.981 -15.782 1.00 88.88 92 MET A CA 1
ATOM 727 C C . MET A 1 92 ? -8.556 -3.667 -16.949 1.00 88.88 92 MET A C 1
ATOM 729 O O . MET A 1 92 ? -8.135 -3.477 -18.089 1.00 88.88 92 MET A O 1
ATOM 733 N N . LEU A 1 93 ? -9.648 -4.393 -16.692 1.00 88.75 93 LEU A N 1
ATOM 734 C CA . LEU A 1 93 ? -10.445 -5.047 -17.734 1.00 88.75 93 LEU A CA 1
ATOM 735 C C . LEU A 1 93 ? -10.901 -4.047 -18.807 1.00 88.75 93 LEU A C 1
ATOM 737 O O . LEU A 1 93 ? -10.669 -4.283 -19.991 1.00 88.75 93 LEU A O 1
ATOM 741 N N . CYS A 1 94 ? -11.420 -2.880 -18.408 1.00 88.06 94 CYS A N 1
ATOM 742 C CA . CYS A 1 94 ? -11.822 -1.821 -19.345 1.00 88.06 94 CYS A CA 1
ATOM 743 C C . CYS A 1 94 ? -10.664 -1.273 -20.201 1.00 88.06 94 CYS A C 1
ATOM 745 O O . CYS A 1 94 ? -10.893 -0.761 -21.292 1.00 88.06 94 CYS A O 1
ATOM 747 N N . ARG A 1 95 ? -9.415 -1.370 -19.725 1.00 84.62 95 ARG A N 1
ATOM 748 C CA . ARG A 1 95 ? -8.203 -0.951 -20.457 1.00 84.62 95 ARG A CA 1
ATOM 749 C C . ARG A 1 95 ? -7.627 -2.054 -21.355 1.00 84.62 95 ARG A C 1
ATOM 751 O O . ARG A 1 95 ? -6.528 -1.888 -21.876 1.00 84.62 95 ARG A O 1
ATOM 758 N N . GLY A 1 96 ? -8.339 -3.169 -21.535 1.00 81.19 96 GLY A N 1
ATOM 759 C CA . GLY A 1 96 ? -7.899 -4.284 -22.380 1.00 81.19 96 GLY A CA 1
ATOM 760 C C . GLY A 1 96 ? -6.936 -5.244 -21.680 1.00 81.19 96 GLY A C 1
ATOM 761 O O . GLY A 1 96 ? -6.117 -5.899 -22.330 1.00 81.19 96 GLY A O 1
ATOM 762 N N . TYR A 1 97 ? -7.006 -5.327 -20.350 1.00 72.12 97 TYR A N 1
ATOM 763 C CA . TYR A 1 97 ? -6.251 -6.303 -19.574 1.00 72.12 97 TYR A CA 1
ATOM 764 C C . TYR A 1 97 ? -6.613 -7.734 -20.020 1.00 72.12 97 TYR A C 1
ATOM 766 O O . TYR A 1 97 ? -7.720 -8.206 -19.785 1.00 72.12 97 TYR A O 1
ATOM 774 N N . GLY A 1 98 ? -5.681 -8.385 -20.727 1.00 67.00 98 GLY A N 1
ATOM 775 C CA . GLY A 1 98 ? -5.859 -9.689 -21.386 1.00 67.00 98 GLY A CA 1
ATOM 776 C C . GLY A 1 98 ? -5.207 -9.770 -22.775 1.00 67.00 98 GLY A C 1
ATOM 777 O O . GLY A 1 98 ? -4.637 -10.799 -23.121 1.00 67.00 98 GLY A O 1
ATOM 778 N N . ASN A 1 99 ? -5.168 -8.662 -23.527 1.00 54.47 99 ASN A N 1
ATOM 779 C CA . ASN A 1 99 ? -4.780 -8.652 -24.947 1.00 54.47 99 ASN A CA 1
ATOM 780 C C . ASN A 1 99 ? -3.398 -8.010 -25.223 1.00 54.47 99 ASN A C 1
ATOM 782 O O . ASN A 1 99 ? -3.329 -7.045 -25.962 1.00 54.47 99 ASN A O 1
ATOM 786 N N . HIS A 1 100 ? -2.281 -8.553 -24.716 1.00 52.84 100 HIS A N 1
ATOM 787 C CA . HIS A 1 100 ? -0.877 -8.141 -25.038 1.00 52.84 100 HIS A CA 1
ATOM 788 C C . HIS A 1 100 ? -0.167 -7.104 -24.137 1.00 52.84 100 HIS A C 1
ATOM 790 O O . HIS A 1 100 ? 0.984 -6.751 -24.402 1.00 52.84 100 HIS A O 1
ATOM 796 N N . ILE A 1 101 ? -0.738 -6.666 -23.009 1.00 53.59 101 ILE A N 1
ATOM 797 C CA . ILE A 1 101 ? -0.033 -5.719 -22.105 1.00 53.59 101 ILE A CA 1
ATOM 798 C C . ILE A 1 101 ? 1.220 -6.350 -21.450 1.00 53.59 101 ILE A C 1
ATOM 800 O O . ILE A 1 101 ? 2.146 -5.655 -21.032 1.00 53.59 101 ILE A O 1
ATOM 804 N N . LEU A 1 102 ? 1.294 -7.683 -21.390 1.00 52.97 102 LEU A N 1
ATOM 805 C CA . LEU A 1 102 ? 2.388 -8.408 -20.735 1.00 52.97 102 LEU A CA 1
ATOM 806 C C . LEU A 1 102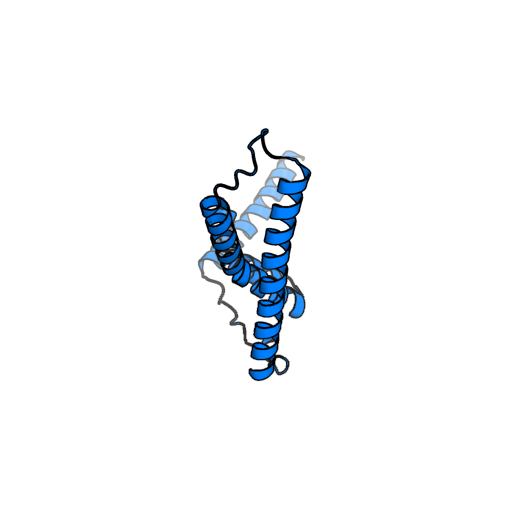 ? 3.737 -8.322 -21.468 1.00 52.97 102 LEU A C 1
ATOM 808 O O . LEU A 1 102 ? 4.767 -8.535 -20.816 1.00 52.97 102 LEU A O 1
ATOM 812 N N . ASP A 1 103 ? 3.721 -7.973 -22.759 1.00 52.31 103 ASP A N 1
ATOM 813 C CA . ASP A 1 103 ? 4.900 -7.944 -23.636 1.00 52.31 103 ASP A CA 1
ATOM 814 C C . ASP A 1 103 ? 5.573 -6.553 -23.707 1.00 52.31 103 ASP A C 1
ATOM 816 O O . ASP A 1 103 ? 6.739 -6.420 -24.065 1.00 52.31 103 ASP A O 1
ATOM 820 N N . HIS A 1 104 ? 4.879 -5.493 -23.270 1.00 46.81 104 HIS A N 1
ATOM 821 C CA . HIS A 1 104 ? 5.330 -4.096 -23.407 1.00 46.81 104 HIS A CA 1
ATOM 822 C C . HIS A 1 104 ? 6.044 -3.517 -22.172 1.00 46.81 104 HIS A C 1
ATOM 824 O O . HIS A 1 104 ? 6.208 -2.303 -22.039 1.00 46.81 104 HIS A O 1
ATOM 830 N N . MET A 1 105 ? 6.523 -4.358 -21.253 1.00 47.94 105 MET A N 1
ATOM 831 C CA . MET A 1 105 ? 7.388 -3.877 -20.171 1.00 47.94 105 MET A CA 1
ATOM 832 C C . MET A 1 105 ? 8.804 -3.706 -20.715 1.00 47.94 105 MET A C 1
ATOM 834 O O . MET A 1 105 ? 9.563 -4.671 -20.787 1.00 47.94 105 MET A O 1
ATOM 838 N N . GLN A 1 106 ? 9.122 -2.469 -21.114 1.00 49.94 106 GLN A N 1
ATOM 839 C CA . GLN A 1 106 ? 10.404 -2.059 -21.682 1.00 49.94 106 GLN A CA 1
ATOM 840 C C . GLN A 1 106 ? 11.580 -2.815 -21.056 1.00 49.94 106 GLN A C 1
ATOM 842 O O . GLN A 1 106 ? 11.849 -2.721 -19.852 1.00 49.94 106 GLN A O 1
ATOM 847 N N . LYS A 1 107 ? 12.309 -3.556 -21.897 1.00 46.53 107 LYS A N 1
ATOM 848 C CA . LYS A 1 107 ? 13.626 -4.088 -21.556 1.00 46.53 107 LYS A CA 1
ATOM 849 C C . LYS A 1 107 ? 14.509 -2.889 -21.208 1.00 46.53 107 LYS A C 1
ATOM 851 O O . LYS A 1 107 ? 15.024 -2.236 -22.105 1.00 46.53 107 LYS A O 1
ATOM 856 N N . LYS A 1 108 ? 14.670 -2.577 -19.916 1.00 49.66 108 LYS A N 1
ATOM 857 C CA . LYS A 1 108 ? 15.689 -1.620 -19.459 1.00 49.66 108 LYS A CA 1
ATOM 858 C C . LYS A 1 108 ? 17.025 -2.088 -20.054 1.00 49.66 108 LYS A C 1
ATOM 860 O O . LYS A 1 108 ? 17.419 -3.218 -19.726 1.00 49.66 108 LYS A O 1
ATOM 865 N N . PRO A 1 109 ? 17.663 -1.322 -20.959 1.00 50.38 109 PRO A N 1
ATOM 866 C CA . PRO A 1 109 ? 18.928 -1.737 -21.538 1.00 50.38 109 PRO A CA 1
ATOM 867 C C . PRO A 1 109 ? 19.939 -1.895 -20.403 1.00 50.38 109 PRO A C 1
ATOM 869 O O . PRO A 1 109 ? 19.929 -1.120 -19.440 1.00 50.38 109 PRO A O 1
ATOM 872 N N . LEU A 1 110 ? 20.756 -2.945 -20.485 1.00 53.22 110 LEU A N 1
ATOM 873 C CA . LEU A 1 110 ? 21.848 -3.179 -19.546 1.00 53.22 110 LEU A CA 1
ATOM 874 C C . LEU A 1 110 ? 22.697 -1.908 -19.508 1.00 53.22 110 LEU A C 1
ATOM 876 O O . LEU A 1 110 ? 23.240 -1.469 -20.520 1.00 53.22 110 LEU A O 1
ATOM 880 N N . THR A 1 111 ? 22.727 -1.262 -18.348 1.00 58.50 111 THR A N 1
ATOM 881 C CA . THR A 1 111 ? 23.543 -0.066 -18.154 1.00 58.50 111 THR A CA 1
ATOM 882 C C . THR A 1 111 ? 25.005 -0.505 -18.144 1.00 58.50 111 THR A C 1
ATOM 884 O O . THR A 1 111 ? 25.312 -1.572 -17.625 1.00 58.50 111 THR A O 1
ATOM 887 N N . ARG A 1 112 ? 25.920 0.301 -18.698 1.00 56.16 112 ARG A N 1
ATOM 888 C CA . ARG A 1 112 ? 27.362 -0.021 -18.801 1.00 56.16 112 ARG A CA 1
ATOM 889 C C . ARG A 1 112 ? 27.995 -0.476 -17.476 1.00 56.16 112 ARG A C 1
ATOM 891 O O . ARG A 1 112 ? 28.926 -1.269 -17.477 1.00 56.16 112 ARG A O 1
ATOM 898 N N . ILE A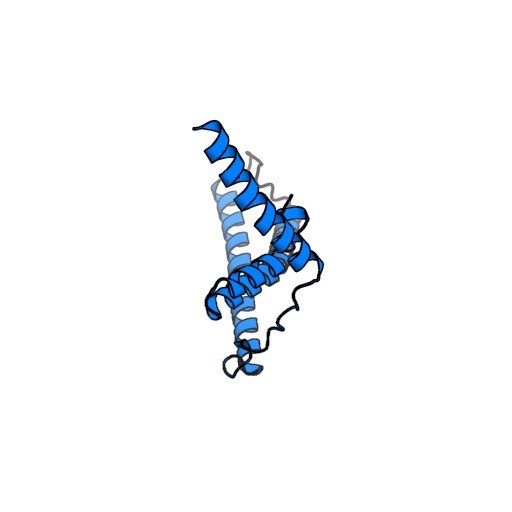 1 113 ? 27.451 -0.016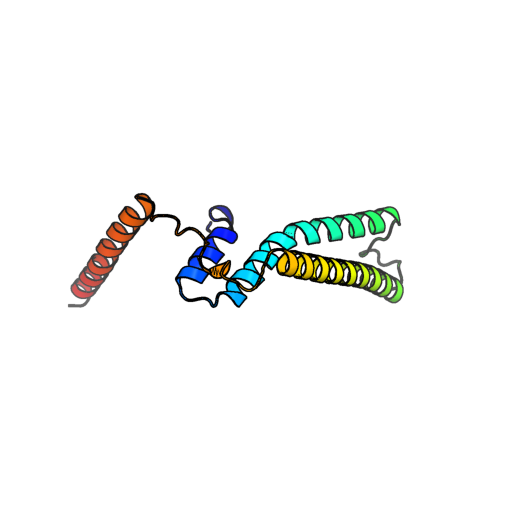 -16.352 1.00 63.31 113 ILE A N 1
ATOM 899 C CA . ILE A 1 113 ? 27.852 -0.417 -14.998 1.00 63.31 113 ILE A CA 1
ATOM 900 C C . ILE A 1 113 ? 27.565 -1.906 -14.743 1.00 63.31 113 ILE A C 1
ATOM 902 O O . ILE A 1 113 ? 28.402 -2.590 -14.170 1.00 63.31 113 ILE A O 1
ATOM 906 N N . ASP A 1 114 ? 26.434 -2.423 -15.225 1.00 61.94 114 ASP A N 1
ATOM 907 C CA . ASP A 1 114 ? 26.045 -3.834 -15.099 1.00 61.94 114 ASP A CA 1
ATOM 908 C C . ASP A 1 114 ? 27.030 -4.733 -15.865 1.00 61.94 114 ASP A C 1
ATOM 910 O O . ASP A 1 114 ? 27.443 -5.773 -15.370 1.00 61.94 114 ASP A O 1
ATOM 914 N N . GLN A 1 115 ? 27.507 -4.281 -17.034 1.00 65.75 115 GLN A N 1
ATOM 915 C CA . GLN A 1 115 ? 28.530 -4.992 -17.814 1.00 65.75 115 GLN A CA 1
ATOM 916 C C . GLN A 1 115 ? 29.900 -4.988 -17.126 1.00 65.75 115 GLN A C 1
ATOM 918 O O . GLN A 1 115 ? 30.567 -6.018 -17.091 1.00 65.75 115 GLN A O 1
ATOM 923 N N . ILE A 1 116 ? 30.312 -3.855 -16.548 1.00 71.50 116 ILE A N 1
ATOM 924 C CA . ILE A 1 116 ? 31.584 -3.754 -15.815 1.00 71.50 116 ILE A CA 1
ATOM 925 C C . ILE A 1 116 ? 31.551 -4.645 -14.568 1.00 71.50 116 ILE A C 1
ATOM 927 O O . ILE A 1 116 ? 32.504 -5.378 -14.318 1.00 71.50 116 ILE A O 1
ATOM 931 N N . VAL A 1 117 ? 30.443 -4.643 -13.822 1.00 72.31 117 VAL A N 1
ATOM 932 C CA . VAL A 1 117 ? 30.266 -5.513 -12.651 1.00 72.31 117 VAL A CA 1
ATOM 933 C C . VAL A 1 117 ? 30.290 -6.986 -13.055 1.00 72.31 117 VAL A C 1
ATOM 935 O O . VAL A 1 117 ? 30.967 -7.772 -12.399 1.00 72.31 117 VAL A O 1
ATOM 938 N N . LEU A 1 118 ? 29.625 -7.366 -14.150 1.00 72.06 118 LEU A N 1
ATOM 939 C CA . LEU A 1 118 ? 29.599 -8.754 -14.625 1.00 72.06 118 LEU A CA 1
ATOM 940 C C . LEU A 1 118 ? 30.986 -9.224 -15.095 1.00 72.06 118 LEU A C 1
ATOM 942 O O . LEU A 1 118 ? 31.388 -10.339 -14.769 1.00 72.06 118 LEU A O 1
ATOM 946 N N . CYS A 1 119 ? 31.758 -8.360 -15.765 1.00 74.06 119 CYS A N 1
ATOM 947 C CA . CYS A 1 119 ? 33.153 -8.640 -16.118 1.00 74.06 119 CYS A CA 1
ATOM 948 C C . CYS A 1 119 ? 34.042 -8.801 -14.877 1.00 74.06 119 CYS A C 1
ATOM 950 O O . CYS A 1 119 ? 34.821 -9.745 -14.804 1.00 74.06 119 CYS A O 1
ATOM 952 N N . ILE A 1 120 ? 33.910 -7.921 -13.881 1.00 75.31 120 ILE A N 1
ATOM 953 C CA . ILE A 1 120 ? 34.692 -7.997 -12.638 1.00 75.31 120 ILE A CA 1
ATOM 954 C C . ILE A 1 120 ? 34.368 -9.290 -11.876 1.00 75.31 120 ILE A C 1
ATOM 956 O O . ILE A 1 120 ? 35.272 -10.015 -11.472 1.00 75.31 120 ILE A O 1
ATOM 960 N N . LEU A 1 121 ? 33.087 -9.628 -11.730 1.00 73.25 121 LEU A N 1
ATOM 961 C CA . LEU A 1 121 ? 32.647 -10.829 -11.014 1.00 73.25 121 LEU A CA 1
ATOM 962 C C . LEU A 1 121 ? 33.042 -12.114 -11.764 1.00 73.25 121 LEU A C 1
ATOM 964 O O . LEU A 1 121 ? 33.462 -13.089 -11.141 1.00 73.25 121 LEU A O 1
ATOM 968 N N . GLY A 1 122 ? 32.991 -12.077 -13.100 1.00 72.44 122 GLY A N 1
ATOM 969 C CA . GLY A 1 122 ? 33.449 -13.148 -13.984 1.00 72.44 122 GLY A CA 1
ATOM 970 C C 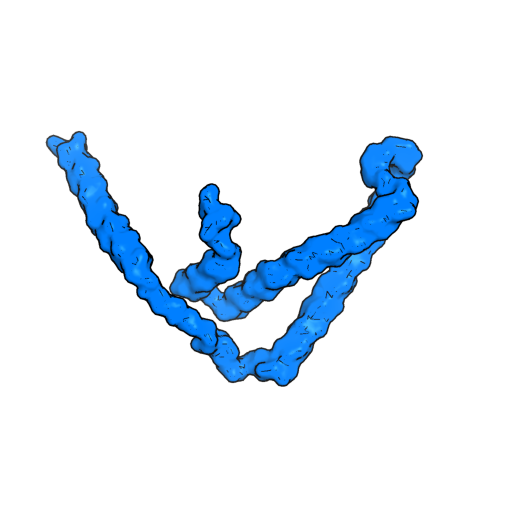. GLY A 1 122 ? 34.966 -13.360 -13.997 1.00 72.44 122 GLY A C 1
ATOM 971 O O . GLY A 1 122 ? 35.396 -14.457 -14.325 1.00 72.44 122 GLY A O 1
ATOM 972 N N . VAL A 1 123 ? 35.773 -12.367 -13.606 1.00 77.38 123 VAL A N 1
ATOM 973 C CA . VAL A 1 123 ? 37.238 -12.494 -13.450 1.00 77.38 123 VAL A CA 1
ATOM 974 C C . VAL A 1 123 ? 37.618 -12.899 -12.023 1.00 77.38 123 VAL A C 1
ATOM 976 O O . VAL A 1 123 ? 38.528 -13.703 -11.826 1.00 77.38 123 VAL A O 1
ATOM 979 N N . ILE A 1 124 ? 36.902 -12.397 -11.015 1.00 77.50 124 ILE A N 1
ATOM 980 C CA . ILE A 1 124 ? 37.196 -12.679 -9.603 1.00 77.50 124 ILE A CA 1
ATOM 981 C C . ILE A 1 124 ? 36.837 -14.121 -9.222 1.00 77.50 124 ILE A C 1
ATOM 983 O O . ILE A 1 124 ? 37.605 -14.763 -8.508 1.00 77.50 124 ILE A O 1
ATOM 987 N N . MET A 1 125 ? 35.709 -14.654 -9.706 1.00 74.88 125 MET A N 1
ATOM 988 C CA . MET A 1 125 ? 35.300 -16.042 -9.438 1.00 74.88 125 MET A CA 1
ATOM 989 C C . MET A 1 125 ? 36.351 -17.083 -9.872 1.00 74.88 125 MET A C 1
ATOM 991 O O . MET A 1 125 ? 36.765 -17.870 -9.019 1.00 74.88 125 MET A O 1
ATOM 995 N N . PRO A 1 126 ? 36.845 -17.088 -11.130 1.00 75.94 126 PRO A N 1
ATOM 996 C CA . PRO A 1 126 ? 37.860 -18.046 -11.558 1.00 75.94 126 PRO A CA 1
ATOM 997 C C . PRO A 1 126 ? 39.209 -17.822 -10.863 1.00 75.94 126 PRO A C 1
ATOM 999 O O . PRO A 1 126 ? 39.883 -18.793 -10.520 1.00 75.94 126 PRO A O 1
ATOM 1002 N N . ALA A 1 127 ? 39.585 -16.565 -10.596 1.00 77.06 127 ALA A N 1
ATOM 1003 C CA . ALA A 1 127 ? 40.816 -16.240 -9.876 1.00 77.06 127 ALA A CA 1
ATOM 1004 C C . ALA A 1 127 ? 40.799 -16.770 -8.432 1.00 77.06 127 ALA A C 1
ATOM 1006 O O . ALA A 1 127 ? 41.788 -17.346 -7.979 1.00 77.06 127 ALA A O 1
ATOM 1007 N N . MET A 1 128 ? 39.666 -16.654 -7.730 1.00 77.56 128 MET A N 1
ATOM 1008 C CA . MET A 1 128 ? 39.510 -17.248 -6.400 1.00 77.56 128 MET A CA 1
ATOM 1009 C C . MET A 1 128 ? 39.531 -18.776 -6.448 1.00 77.56 128 MET A C 1
ATOM 1011 O O . MET A 1 128 ? 40.205 -19.390 -5.625 1.00 77.56 128 MET A O 1
ATOM 1015 N N . THR A 1 129 ? 38.863 -19.408 -7.420 1.00 75.25 129 THR A N 1
ATOM 1016 C CA . THR A 1 129 ? 38.912 -20.877 -7.542 1.00 75.25 129 THR A CA 1
ATOM 1017 C C . THR A 1 129 ? 40.315 -21.393 -7.868 1.00 75.25 129 THR A C 1
ATOM 1019 O O . THR A 1 129 ? 40.719 -22.420 -7.330 1.00 75.25 129 THR A O 1
ATOM 1022 N N . ALA A 1 130 ? 41.090 -20.666 -8.680 1.00 77.12 130 ALA A N 1
ATOM 1023 C CA . ALA A 1 130 ? 42.474 -21.014 -8.996 1.00 77.12 130 ALA A CA 1
ATOM 1024 C C . ALA A 1 130 ? 43.411 -20.840 -7.787 1.00 77.12 130 ALA A C 1
ATOM 1026 O O . ALA A 1 130 ? 44.270 -21.686 -7.553 1.00 77.12 130 ALA A O 1
ATOM 1027 N N . ALA A 1 131 ? 43.215 -19.789 -6.984 1.00 77.25 131 ALA A N 1
ATOM 1028 C CA . ALA A 1 131 ? 43.987 -19.561 -5.762 1.00 77.25 131 ALA A CA 1
ATOM 1029 C C . ALA A 1 131 ? 43.722 -20.633 -4.690 1.00 77.25 131 ALA A C 1
ATOM 1031 O O . ALA A 1 131 ? 44.650 -21.059 -4.010 1.00 77.25 131 ALA A O 1
ATOM 1032 N N . ILE A 1 132 ? 42.475 -21.102 -4.564 1.00 77.00 132 ILE A N 1
ATOM 1033 C CA . ILE A 1 132 ? 42.109 -22.179 -3.629 1.00 77.00 132 ILE A CA 1
ATOM 1034 C C . ILE A 1 132 ? 42.717 -23.518 -4.076 1.00 77.00 132 ILE A C 1
ATOM 1036 O O . ILE A 1 132 ? 43.257 -24.242 -3.245 1.00 77.00 132 ILE A O 1
ATOM 1040 N N . PHE A 1 133 ? 42.698 -23.820 -5.380 1.00 78.81 133 PHE A N 1
ATOM 1041 C CA . PHE A 1 133 ? 43.320 -25.031 -5.932 1.00 78.81 133 PHE A CA 1
ATOM 1042 C C . PHE A 1 133 ? 44.846 -25.049 -5.736 1.00 78.81 133 PHE A C 1
ATOM 1044 O O . PHE A 1 133 ? 45.409 -26.090 -5.420 1.00 78.81 133 PHE A O 1
ATOM 1051 N N . PHE A 1 134 ? 45.507 -23.892 -5.850 1.00 76.88 134 PHE A N 1
ATOM 1052 C CA . PHE A 1 134 ? 46.952 -23.755 -5.628 1.00 76.88 134 PHE A CA 1
ATOM 1053 C C . PHE A 1 134 ? 47.361 -23.822 -4.144 1.00 76.88 134 PHE A C 1
ATOM 1055 O O . PHE A 1 134 ? 48.523 -24.058 -3.845 1.00 76.88 134 PHE A O 1
ATOM 1062 N N . LEU A 1 135 ? 46.429 -23.613 -3.205 1.00 71.06 135 LEU A N 1
ATOM 1063 C CA . LEU A 1 135 ? 46.693 -23.720 -1.763 1.00 71.06 135 LEU A CA 1
ATOM 1064 C C . LEU A 1 135 ? 46.472 -25.145 -1.211 1.00 71.06 135 LEU A C 1
ATOM 1066 O O . LEU A 1 135 ? 46.842 -25.416 -0.070 1.00 71.06 135 LEU A O 1
ATOM 1070 N N . GLN A 1 136 ? 45.823 -26.025 -1.985 1.00 62.25 136 GLN A N 1
ATOM 1071 C CA . GLN A 1 136 ? 45.505 -27.413 -1.614 1.00 62.25 136 GLN A CA 1
ATOM 1072 C C . GLN A 1 136 ? 46.379 -28.477 -2.306 1.00 62.25 136 GLN A C 1
ATOM 1074 O O . GLN A 1 136 ? 46.225 -29.655 -1.978 1.00 62.25 136 GLN A O 1
ATOM 1079 N N . GLY A 1 137 ? 47.260 -28.096 -3.237 1.00 51.09 137 GLY A N 1
ATOM 1080 C CA . GLY A 1 137 ? 48.236 -28.977 -3.899 1.00 51.09 137 GLY A CA 1
ATOM 1081 C C . GLY A 1 137 ? 49.660 -28.643 -3.491 1.00 51.09 137 GLY A C 1
ATOM 1082 O O . GLY A 1 137 ? 50.460 -29.596 -3.375 1.00 51.09 137 GLY A O 1
#

Secondary structure (DSSP, 8-state):
-HHHHS-HHHHHHHHHHTT--HHHHHHHHHHHHHHHHHHHHHHHHHHHHHHTT--TT-TTS-HHHHHHHHHHHHHHHHHHHHHHHHHHHHHHHHTTTTSSGGG-S------HHHHHHHHHHHHHHHHHHHHHHHHH-

pLDDT: mean 77.38, std 13.8, range [45.59, 95.19]

Sequence (137 aa):
LLSSTTPVQEMLKAGKRLGLPSVMALSLGMMIRYLFLFAGMYAQIHYALVGRNFNPFNKSLPYTYRLKTLGYAMGVLFLRAYEQGERTFTAMLCRGYGNHILDHMQKKPLTRIDQIVLCILGVIMPAMTAAIFFLQG

Foldseek 3Di:
DCPVPDDVLVVLVVVVVVPDDLVVSVVVVVVSVCVVVLVVLLVVLVVVCVVVVNDLPDPPDDPVVSVVSVVVSVVVSVVVVVVVVVVVVVVCVVVVNPDPPSPPPDPPPCDVVNVVVVVVVVVVVVVVVVVVVVVVD

Radius of gyration: 24.44 Å; chains: 1; bounding box: 62×40×58 Å